Protein AF-A0A0D0DAE2-F1 (afdb_monomer_lite)

Sequence (77 aa):
MLEGYLTAKAREVLPTEYSRKDLVFNIQRLAVLTTTLGQSPPDPELIYEAMKDRVHQPYRTKLCCMAERQLEDVTSK

pLDDT: mean 80.16, std 18.65, range [39.94, 97.81]

Structure (mmCIF, N/CA/C/O backbone):
data_AF-A0A0D0DAE2-F1
#
_entry.id   AF-A0A0D0DAE2-F1
#
loop_
_atom_site.group_PDB
_atom_site.id
_atom_site.type_symbol
_atom_site.label_atom_id
_atom_site.label_alt_id
_atom_site.label_comp_id
_atom_site.label_asym_id
_atom_site.label_entity_id
_atom_site.label_seq_id
_atom_site.pdbx_PDB_ins_code
_atom_site.Cartn_x
_atom_site.Cartn_y
_atom_site.Cartn_z
_atom_site.occupancy
_atom_site.B_iso_or_equiv
_atom_site.auth_seq_id
_atom_site.auth_comp_id
_atom_site.auth_asym_id
_atom_site.auth_atom_id
_atom_site.pdbx_PDB_model_num
ATOM 1 N N . MET A 1 1 ? -6.533 -26.347 0.670 1.00 47.28 1 MET A N 1
ATOM 2 C CA . MET A 1 1 ? -5.753 -25.341 1.437 1.00 47.28 1 MET A CA 1
ATOM 3 C C . MET A 1 1 ? -5.792 -23.937 0.840 1.00 47.28 1 MET A C 1
ATOM 5 O O . MET A 1 1 ? -5.167 -23.038 1.382 1.00 47.28 1 MET A O 1
ATOM 9 N N . LEU A 1 2 ? -6.567 -23.718 -0.225 1.00 49.25 2 LEU A N 1
ATOM 10 C CA . LEU A 1 2 ? -6.634 -22.442 -0.912 1.00 49.25 2 LEU A CA 1
ATOM 11 C C . LEU A 1 2 ? -7.955 -21.663 -0.638 1.00 49.25 2 LEU A C 1
ATOM 13 O O . LEU A 1 2 ? -8.342 -20.766 -1.369 1.00 49.25 2 LEU A O 1
ATOM 17 N N . GLU A 1 3 ? -8.693 -22.001 0.414 1.00 47.84 3 GLU A N 1
ATOM 18 C CA . GLU A 1 3 ? -10.008 -21.392 0.678 1.00 47.84 3 GLU A CA 1
ATOM 19 C C . GLU A 1 3 ? -9.932 -20.201 1.649 1.00 47.84 3 GLU A C 1
ATOM 21 O O . GLU A 1 3 ? -10.947 -19.637 2.024 1.00 47.84 3 GLU A O 1
ATOM 26 N N . GLY A 1 4 ? -8.745 -19.788 2.096 1.00 49.84 4 GLY A N 1
ATOM 27 C CA . GLY A 1 4 ? -8.609 -18.727 3.106 1.00 49.84 4 GLY A CA 1
ATOM 28 C C . GLY A 1 4 ? -8.437 -17.307 2.558 1.00 49.84 4 GLY A C 1
ATOM 29 O O . GLY A 1 4 ? -8.730 -16.351 3.263 1.00 49.84 4 GLY A O 1
ATOM 30 N N . TYR A 1 5 ? -7.950 -17.144 1.324 1.00 52.03 5 TYR A N 1
ATOM 31 C CA . TYR A 1 5 ? -7.395 -15.863 0.844 1.00 52.03 5 TYR A CA 1
ATOM 32 C C . TYR A 1 5 ? -8.327 -15.056 -0.077 1.00 52.03 5 TYR A C 1
ATOM 34 O O . TYR A 1 5 ? -8.150 -13.847 -0.212 1.00 52.03 5 TYR A O 1
ATOM 42 N N . LEU A 1 6 ? -9.331 -15.698 -0.686 1.00 59.06 6 LEU A N 1
ATOM 43 C CA . LEU A 1 6 ? -10.360 -15.066 -1.535 1.00 59.06 6 LEU A CA 1
ATOM 44 C C . LEU A 1 6 ? -11.757 -15.081 -0.897 1.00 59.06 6 LEU A C 1
ATOM 46 O O . LEU A 1 6 ? -12.731 -14.645 -1.509 1.00 59.06 6 LEU A O 1
ATOM 50 N N . THR A 1 7 ? -11.872 -15.595 0.323 1.00 69.50 7 THR A N 1
ATOM 51 C CA . THR A 1 7 ? -13.161 -15.871 0.953 1.00 69.50 7 THR A CA 1
ATOM 52 C C . THR A 1 7 ? -13.670 -14.711 1.792 1.00 6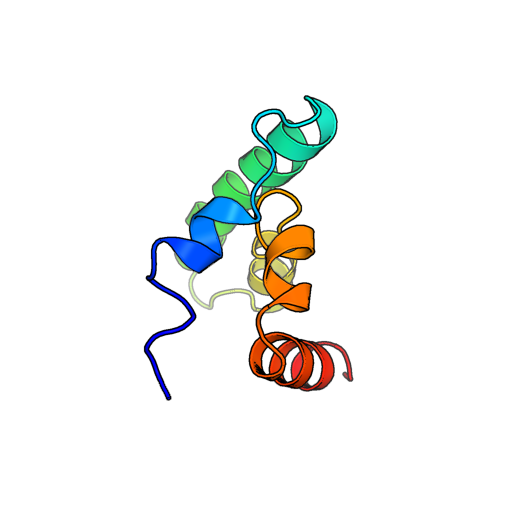9.50 7 THR A C 1
ATOM 54 O O . THR A 1 7 ? -12.927 -13.799 2.156 1.00 69.50 7 THR A O 1
ATOM 57 N N . ALA A 1 8 ? -14.970 -14.745 2.097 1.00 69.00 8 ALA A N 1
ATOM 58 C CA . ALA A 1 8 ? -15.643 -13.761 2.943 1.00 69.00 8 ALA A CA 1
ATOM 59 C C . ALA A 1 8 ? -14.867 -13.475 4.244 1.00 69.00 8 ALA A C 1
ATOM 61 O O . ALA A 1 8 ? -14.675 -12.315 4.599 1.00 69.00 8 ALA A O 1
ATOM 62 N N . LYS A 1 9 ? -14.274 -14.511 4.853 1.00 68.56 9 LYS A N 1
ATOM 63 C CA . LYS A 1 9 ? -13.445 -14.418 6.066 1.00 68.56 9 LYS A CA 1
ATOM 64 C C . LYS A 1 9 ? -12.258 -13.453 5.950 1.00 68.56 9 LYS A C 1
ATOM 66 O O . LYS A 1 9 ? -11.949 -12.739 6.895 1.00 68.56 9 LYS A O 1
ATOM 71 N N . ALA A 1 10 ? -11.602 -13.379 4.790 1.00 71.12 10 ALA A N 1
ATOM 72 C CA . ALA A 1 10 ? -10.488 -12.449 4.577 1.00 71.12 10 ALA A CA 1
ATOM 73 C C . ALA A 1 10 ? -10.940 -10.988 4.402 1.00 71.12 10 ALA A C 1
ATOM 75 O O . ALA A 1 10 ? -10.115 -10.070 4.467 1.00 71.12 10 ALA A O 1
ATOM 76 N N . ARG A 1 11 ? -12.231 -10.764 4.126 1.00 76.88 11 ARG A N 1
ATOM 77 C CA . ARG A 1 11 ? -12.843 -9.429 4.076 1.00 76.88 11 ARG A CA 1
ATOM 78 C C . ARG A 1 11 ? -13.362 -9.005 5.447 1.00 76.88 11 ARG A C 1
ATOM 80 O O . ARG A 1 11 ? -13.254 -7.834 5.771 1.00 76.88 11 ARG A O 1
ATOM 87 N N . GLU A 1 12 ? -13.840 -9.951 6.254 1.00 82.25 12 GLU A N 1
ATOM 88 C CA . GLU A 1 12 ? -14.331 -9.706 7.620 1.00 82.25 12 GLU A CA 1
ATOM 89 C C . GLU A 1 12 ? -13.267 -9.136 8.568 1.00 82.25 12 GLU A C 1
ATOM 91 O O . GLU A 1 12 ? -13.606 -8.429 9.509 1.00 82.25 12 GLU A O 1
ATOM 96 N N . VAL A 1 13 ? -11.982 -9.407 8.327 1.00 84.56 13 VAL A N 1
ATOM 97 C CA . VAL A 1 13 ? -10.892 -8.872 9.166 1.00 84.56 13 VAL A CA 1
ATOM 98 C C . VAL A 1 13 ? -10.467 -7.450 8.816 1.00 84.56 13 VAL A C 1
ATOM 100 O O . VAL A 1 13 ? -9.624 -6.882 9.510 1.00 84.56 13 VAL A O 1
ATOM 103 N N . LEU A 1 14 ? -10.997 -6.882 7.732 1.00 87.25 14 LEU A N 1
ATOM 104 C CA . LEU A 1 14 ? -10.686 -5.513 7.345 1.00 87.25 14 LEU A CA 1
ATOM 105 C C . LEU A 1 14 ? -11.518 -4.537 8.190 1.00 87.25 14 LEU A C 1
ATOM 107 O O . LEU A 1 14 ? -12.706 -4.780 8.407 1.00 87.25 14 LEU A O 1
ATOM 111 N N . PRO A 1 15 ? -10.928 -3.429 8.661 1.00 91.44 15 PRO A N 1
ATOM 112 C CA . PRO A 1 15 ? -11.686 -2.398 9.350 1.00 91.44 15 PRO A CA 1
ATOM 113 C C . PRO A 1 15 ? -12.657 -1.711 8.381 1.00 91.44 15 PRO A C 1
ATOM 115 O O . PRO A 1 15 ? -12.433 -1.656 7.171 1.00 91.44 15 PRO A O 1
ATOM 118 N N . THR A 1 16 ? -13.729 -1.140 8.923 1.00 93.25 16 THR A N 1
ATOM 119 C CA . THR A 1 16 ? -14.702 -0.362 8.141 1.00 93.25 16 THR A CA 1
ATOM 120 C C . THR A 1 16 ? -14.176 1.016 7.747 1.00 93.25 16 THR A C 1
ATOM 122 O O . THR A 1 16 ? -14.674 1.618 6.800 1.00 93.25 16 THR A O 1
ATOM 125 N N . GLU A 1 17 ? -13.170 1.518 8.463 1.00 95.06 17 GLU A N 1
ATOM 126 C CA . GLU A 1 17 ? -12.592 2.844 8.272 1.00 95.06 17 GLU A CA 1
ATOM 127 C C . GLU A 1 17 ? -11.065 2.787 8.313 1.00 95.06 17 GLU A C 1
ATOM 129 O O . GLU A 1 17 ? -10.466 1.998 9.047 1.00 95.06 17 GLU A O 1
ATOM 134 N N . TYR A 1 18 ? -10.437 3.675 7.544 1.00 95.88 18 TYR A N 1
ATOM 135 C CA . TYR A 1 18 ? -8.989 3.833 7.484 1.00 95.88 18 TYR A CA 1
ATOM 136 C C . TYR A 1 18 ? -8.602 5.275 7.770 1.00 95.88 18 TYR A C 1
ATOM 138 O O . TYR A 1 18 ? -9.316 6.217 7.417 1.00 95.88 18 TYR A O 1
ATOM 146 N N . SER A 1 19 ? -7.418 5.464 8.352 1.00 97.19 19 SER A N 1
ATOM 147 C CA . SER A 1 19 ? -6.876 6.806 8.500 1.00 97.19 19 SER A CA 1
ATOM 148 C C . SER A 1 19 ? -6.561 7.398 7.123 1.00 97.19 19 SER A C 1
ATOM 150 O O . SER A 1 19 ? -6.075 6.715 6.216 1.00 97.19 19 SER A O 1
ATOM 152 N N . ARG A 1 20 ? -6.754 8.714 6.973 1.00 97.56 20 ARG A N 1
ATOM 153 C CA . ARG A 1 20 ? -6.336 9.434 5.759 1.00 97.56 20 ARG A CA 1
ATOM 154 C C . ARG A 1 20 ? -4.858 9.188 5.437 1.00 97.56 20 ARG A C 1
ATOM 156 O O . ARG A 1 20 ? -4.497 9.091 4.272 1.00 97.56 20 ARG A O 1
ATOM 163 N N . LYS A 1 21 ? -4.004 9.091 6.462 1.00 97.81 21 LYS A N 1
ATOM 164 C CA . LYS A 1 21 ? -2.560 8.871 6.305 1.00 97.81 21 LYS A CA 1
ATOM 165 C C . LYS A 1 21 ? -2.263 7.524 5.643 1.00 97.81 21 LYS A C 1
ATOM 167 O O . LYS A 1 21 ? -1.409 7.474 4.763 1.00 97.81 21 LYS A O 1
ATOM 172 N N . ASP A 1 22 ? -2.965 6.467 6.038 1.00 96.75 22 ASP A N 1
ATOM 173 C CA . ASP A 1 22 ? -2.745 5.126 5.489 1.00 96.75 22 ASP A CA 1
ATOM 174 C C . ASP A 1 22 ? -3.291 5.007 4.066 1.00 96.75 22 ASP A C 1
ATOM 176 O O . ASP A 1 22 ? -2.614 4.460 3.197 1.00 96.75 22 ASP A O 1
ATOM 180 N N . LEU A 1 23 ? -4.445 5.621 3.783 1.00 97.38 23 LEU A N 1
ATOM 181 C CA . LEU A 1 23 ? -4.963 5.694 2.415 1.00 97.38 23 LEU A CA 1
ATOM 182 C C . LEU A 1 23 ? -4.026 6.476 1.487 1.00 97.38 23 LEU A C 1
ATOM 184 O O . LEU A 1 23 ? -3.712 6.002 0.398 1.00 97.38 23 LEU A O 1
ATOM 188 N N . VAL A 1 24 ? -3.534 7.644 1.917 1.00 97.75 24 VAL A N 1
ATOM 189 C CA . VAL A 1 24 ? -2.575 8.440 1.129 1.00 97.75 24 VAL A CA 1
ATOM 190 C C . VAL A 1 24 ? -1.293 7.649 0.870 1.00 97.75 24 VAL A C 1
ATOM 192 O O . VAL A 1 24 ? -0.834 7.616 -0.270 1.00 97.75 24 V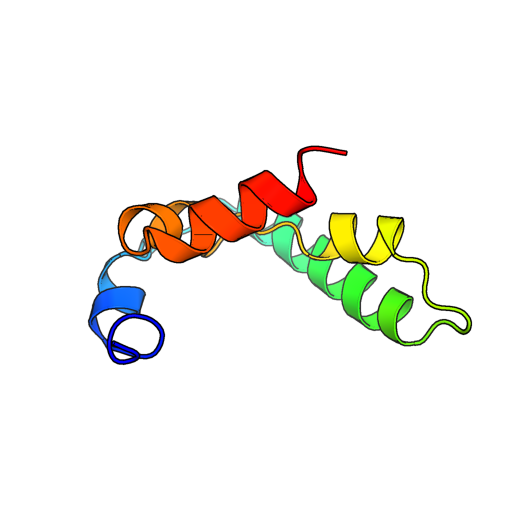AL A O 1
ATOM 195 N N . PHE A 1 25 ? -0.752 6.972 1.889 1.00 97.56 25 PHE A N 1
ATOM 196 C CA . PHE A 1 25 ? 0.428 6.116 1.746 1.00 97.56 25 PHE A CA 1
ATOM 197 C C . PHE A 1 25 ? 0.227 5.060 0.649 1.00 97.56 25 PHE A C 1
ATOM 199 O O . PHE A 1 25 ? 1.052 4.932 -0.253 1.00 97.56 25 PHE A O 1
ATOM 206 N N . ASN A 1 26 ? -0.892 4.340 0.688 1.00 97.06 26 ASN A N 1
ATOM 207 C CA . ASN A 1 26 ? -1.197 3.282 -0.269 1.00 97.06 26 ASN A CA 1
ATOM 208 C C . ASN A 1 26 ? -1.464 3.784 -1.693 1.00 97.06 26 ASN A C 1
ATOM 210 O O . ASN A 1 26 ? -1.012 3.167 -2.655 1.00 97.06 26 ASN A O 1
ATOM 214 N N . ILE A 1 27 ? -2.175 4.903 -1.847 1.00 97.19 27 ILE A N 1
ATOM 215 C CA . ILE A 1 27 ? -2.481 5.472 -3.168 1.00 97.19 27 ILE A CA 1
ATOM 216 C C . ILE A 1 27 ? -1.202 5.972 -3.853 1.00 97.19 27 ILE A C 1
ATOM 218 O O . ILE A 1 27 ? -1.010 5.733 -5.044 1.00 97.19 27 ILE A O 1
ATOM 222 N N . GLN A 1 28 ? -0.295 6.615 -3.110 1.00 97.44 28 GLN A N 1
ATOM 223 C CA . GLN A 1 28 ? 1.003 7.044 -3.644 1.00 97.44 28 GLN A CA 1
ATOM 224 C C . GLN A 1 28 ? 1.829 5.852 -4.142 1.00 97.44 28 GLN A C 1
ATOM 226 O O . GLN A 1 28 ? 2.409 5.901 -5.223 1.00 97.44 28 GLN A O 1
ATOM 231 N N . ARG A 1 29 ? 1.840 4.759 -3.375 1.00 97.00 29 ARG A N 1
ATOM 232 C CA . ARG A 1 29 ? 2.528 3.511 -3.723 1.00 97.00 29 ARG A CA 1
ATOM 233 C C . ARG A 1 29 ? 1.954 2.861 -4.979 1.00 97.00 29 ARG A C 1
ATOM 235 O O . ARG A 1 29 ? 2.722 2.486 -5.858 1.00 97.00 29 ARG A O 1
ATOM 242 N N . LEU A 1 30 ? 0.628 2.832 -5.117 1.00 96.12 30 LEU A N 1
ATOM 243 C CA . LEU A 1 30 ? -0.039 2.345 -6.326 1.00 96.12 30 LEU A CA 1
ATOM 244 C C . LEU A 1 30 ? 0.371 3.143 -7.575 1.00 96.12 30 LEU A C 1
ATOM 246 O O . LEU A 1 30 ? 0.654 2.542 -8.606 1.00 96.12 30 LEU A O 1
ATOM 250 N N . ALA A 1 31 ? 0.446 4.474 -7.478 1.00 95.69 31 ALA A N 1
ATOM 251 C CA . ALA A 1 31 ? 0.871 5.326 -8.593 1.00 95.69 31 ALA A CA 1
ATOM 252 C C . ALA A 1 31 ? 2.336 5.083 -9.007 1.00 95.69 31 ALA A C 1
ATOM 254 O O . ALA A 1 31 ? 2.671 5.121 -10.192 1.00 95.69 31 ALA A O 1
ATOM 255 N N . VAL A 1 32 ? 3.216 4.810 -8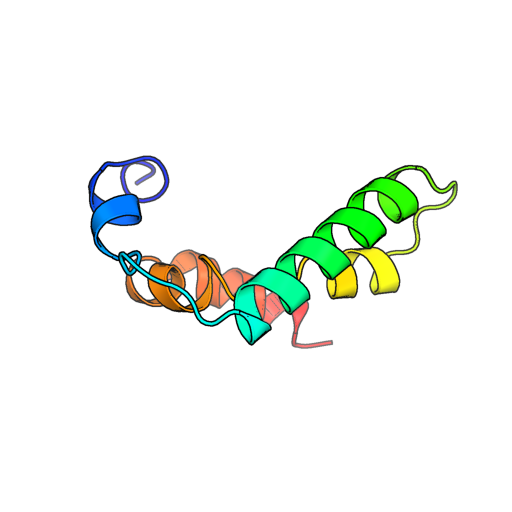.038 1.00 95.31 32 VAL A N 1
ATOM 256 C CA . VAL A 1 32 ? 4.605 4.419 -8.324 1.00 95.31 32 VAL A CA 1
ATOM 257 C C . VAL A 1 32 ? 4.645 3.031 -8.966 1.00 95.31 32 VAL A C 1
ATOM 259 O O . VAL A 1 32 ? 5.303 2.869 -9.988 1.00 95.31 32 VAL A O 1
ATOM 262 N N . LEU A 1 33 ? 3.899 2.059 -8.428 1.00 96.25 33 LEU A N 1
ATOM 263 C CA . LEU A 1 33 ? 3.891 0.673 -8.905 1.00 96.25 33 LEU A CA 1
ATOM 264 C C . LEU A 1 33 ? 3.483 0.565 -10.379 1.00 96.25 33 LEU A C 1
ATOM 266 O O . LEU A 1 33 ? 4.115 -0.158 -11.145 1.00 96.25 33 LEU A O 1
ATOM 270 N N . THR A 1 34 ? 2.445 1.294 -10.799 1.00 94.88 34 THR A N 1
ATOM 271 C CA . THR A 1 34 ? 2.004 1.287 -12.205 1.00 94.88 34 THR A CA 1
ATOM 272 C C . THR A 1 34 ? 3.079 1.816 -13.149 1.00 94.88 34 THR A C 1
ATOM 274 O O . THR A 1 34 ? 3.190 1.346 -14.278 1.00 94.88 34 THR A O 1
ATOM 277 N N . THR A 1 35 ? 3.887 2.767 -12.682 1.00 94.88 35 THR A N 1
ATOM 278 C CA . THR A 1 35 ? 4.965 3.370 -13.469 1.00 94.88 35 THR A CA 1
ATOM 279 C C . THR A 1 35 ? 6.187 2.453 -13.529 1.00 94.88 35 THR A C 1
ATOM 281 O O . THR A 1 35 ? 6.754 2.257 -14.602 1.00 94.88 35 THR A O 1
ATOM 284 N N . THR A 1 36 ? 6.589 1.861 -12.401 1.00 94.62 36 THR A N 1
ATOM 285 C CA . THR A 1 36 ? 7.807 1.039 -12.301 1.00 94.62 36 THR A CA 1
ATOM 286 C C . THR A 1 36 ? 7.676 -0.290 -13.036 1.00 94.62 36 THR A C 1
ATOM 288 O O . THR A 1 36 ? 8.636 -0.744 -13.653 1.00 94.62 36 THR A O 1
ATOM 291 N N . LEU A 1 37 ? 6.474 -0.875 -13.072 1.00 94.75 37 LEU A N 1
ATOM 292 C CA . LEU A 1 37 ? 6.196 -2.081 -13.863 1.00 94.75 37 LEU A CA 1
ATOM 293 C C . LEU A 1 37 ? 6.314 -1.859 -15.380 1.00 94.75 37 LEU A C 1
ATOM 295 O O . LEU A 1 37 ? 6.508 -2.821 -16.117 1.00 94.75 37 LEU A O 1
ATOM 299 N N . GLY A 1 38 ? 6.197 -0.614 -15.854 1.00 94.00 38 GLY A N 1
ATOM 300 C CA . GLY A 1 38 ? 6.361 -0.263 -17.268 1.00 94.00 38 GLY A CA 1
ATOM 301 C C . GLY A 1 38 ? 7.809 0.003 -17.692 1.00 94.00 38 GLY A C 1
ATOM 302 O O . GLY A 1 38 ? 8.063 0.229 -18.874 1.00 94.00 38 GLY A O 1
ATOM 303 N N . GLN A 1 39 ? 8.759 0.015 -16.754 1.00 94.62 39 GLN A N 1
ATOM 304 C CA . GLN A 1 39 ? 10.169 0.276 -17.044 1.00 94.62 39 GLN A CA 1
ATOM 305 C C . GLN A 1 39 ? 10.849 -0.945 -17.682 1.00 94.62 39 GLN A C 1
ATOM 307 O O . GLN A 1 39 ? 10.444 -2.090 -17.489 1.00 94.62 39 GLN A O 1
ATOM 312 N N . SER A 1 40 ? 11.899 -0.705 -18.469 1.00 93.94 40 SER A N 1
ATOM 313 C CA . SER A 1 40 ? 12.709 -1.757 -19.090 1.00 93.94 40 SER A CA 1
ATOM 314 C C . SER A 1 40 ? 14.200 -1.399 -19.007 1.00 93.94 40 SER A C 1
ATOM 316 O O . SER A 1 40 ? 14.623 -0.471 -19.698 1.00 93.94 40 SER A O 1
ATOM 318 N N . PRO A 1 41 ? 14.999 -2.116 -18.190 1.00 92.06 41 PRO A N 1
ATOM 319 C CA . PRO A 1 41 ? 14.575 -3.185 -17.280 1.00 92.06 41 PRO A CA 1
ATOM 320 C C . PRO A 1 41 ? 13.738 -2.646 -16.099 1.00 92.06 41 PRO A C 1
ATOM 322 O O . PRO A 1 41 ? 13.911 -1.489 -15.714 1.00 92.06 41 PRO A O 1
ATOM 325 N N . PRO A 1 42 ? 12.831 -3.455 -15.525 1.00 91.75 42 PRO A N 1
ATOM 326 C CA . PRO A 1 42 ? 12.118 -3.080 -14.308 1.00 91.75 42 PRO A CA 1
ATOM 327 C C . PRO A 1 42 ? 13.079 -3.005 -13.115 1.00 91.75 42 PRO A C 1
ATOM 329 O O . PRO A 1 42 ? 13.940 -3.873 -12.957 1.00 91.75 42 PRO A O 1
ATOM 332 N N . ASP A 1 43 ? 12.906 -1.993 -12.265 1.00 93.94 43 ASP A N 1
ATOM 333 C CA . ASP A 1 43 ? 13.683 -1.824 -11.034 1.00 93.94 43 ASP A CA 1
ATOM 334 C C . ASP A 1 43 ? 13.026 -2.600 -9.870 1.00 93.94 43 ASP A C 1
ATOM 336 O O . ASP A 1 43 ? 11.938 -2.227 -9.410 1.00 93.94 43 ASP A O 1
ATOM 340 N N . PRO A 1 44 ? 13.652 -3.688 -9.380 1.00 92.44 44 PRO A N 1
ATOM 341 C CA . PRO A 1 44 ? 13.072 -4.526 -8.339 1.00 92.44 44 PRO A CA 1
ATOM 342 C C . PRO A 1 44 ? 12.981 -3.828 -6.975 1.00 92.44 44 PRO A C 1
ATOM 344 O O . PRO A 1 44 ? 12.053 -4.127 -6.222 1.00 92.44 44 PRO A O 1
ATOM 347 N N . GLU A 1 45 ? 13.882 -2.896 -6.650 1.00 93.19 45 GLU A N 1
ATOM 348 C CA . GLU A 1 45 ? 13.835 -2.159 -5.381 1.00 93.19 45 GLU A CA 1
ATOM 349 C C . GLU A 1 45 ? 12.661 -1.180 -5.380 1.00 93.19 45 GLU A C 1
ATOM 351 O O . GLU A 1 45 ? 11.890 -1.120 -4.417 1.00 93.19 45 GLU A O 1
ATOM 356 N N . LEU A 1 46 ? 12.456 -0.472 -6.494 1.00 93.75 46 LEU A N 1
ATOM 357 C CA . LEU A 1 46 ? 11.305 0.415 -6.651 1.00 93.75 46 LEU A CA 1
ATOM 358 C C . LEU A 1 46 ? 9.981 -0.353 -6.647 1.00 93.75 46 LEU A C 1
ATOM 360 O O . LEU A 1 46 ? 9.008 0.119 -6.056 1.00 93.75 46 LEU A O 1
ATOM 364 N N . ILE A 1 47 ? 9.930 -1.533 -7.269 1.00 95.06 47 ILE A N 1
ATOM 365 C CA . ILE A 1 47 ? 8.750 -2.407 -7.220 1.00 95.06 47 ILE A CA 1
ATOM 366 C C . ILE A 1 47 ? 8.483 -2.859 -5.782 1.00 95.06 47 ILE A C 1
ATOM 368 O O . ILE A 1 47 ? 7.358 -2.711 -5.305 1.00 95.06 47 ILE A O 1
ATOM 372 N N . TYR A 1 48 ? 9.500 -3.346 -5.068 1.00 93.19 48 TYR A N 1
ATOM 373 C CA . TYR A 1 48 ? 9.359 -3.776 -3.677 1.00 93.19 48 TYR A CA 1
ATOM 374 C C . TYR A 1 48 ? 8.845 -2.643 -2.781 1.00 93.19 48 TYR A C 1
ATOM 376 O O . TYR A 1 48 ? 7.877 -2.813 -2.035 1.00 93.19 48 TYR A O 1
ATOM 384 N N . GLU A 1 49 ? 9.435 -1.452 -2.900 1.00 93.56 49 GLU A N 1
ATOM 385 C CA . GLU A 1 49 ? 8.976 -0.280 -2.165 1.00 93.56 49 GLU A CA 1
ATOM 386 C C . GLU A 1 49 ? 7.530 0.075 -2.505 1.00 93.56 49 GLU A C 1
ATOM 388 O O . GLU A 1 49 ? 6.757 0.377 -1.595 1.00 93.56 49 GLU A O 1
ATOM 393 N N . ALA A 1 50 ? 7.151 0.018 -3.784 1.00 95.50 50 ALA A N 1
ATOM 394 C CA . ALA A 1 50 ? 5.809 0.325 -4.267 1.00 95.50 50 ALA A CA 1
ATOM 395 C C . ALA A 1 50 ? 4.749 -0.723 -3.876 1.00 95.50 50 ALA A C 1
ATOM 397 O O . ALA A 1 50 ? 3.564 -0.403 -3.839 1.00 95.50 50 ALA A O 1
ATOM 398 N N . MET A 1 51 ? 5.152 -1.946 -3.529 1.00 94.88 51 MET A N 1
ATOM 399 C CA . MET A 1 51 ? 4.247 -3.008 -3.076 1.00 94.88 51 MET A CA 1
ATOM 400 C C . MET A 1 51 ? 3.882 -2.926 -1.586 1.00 94.88 51 MET A C 1
ATOM 402 O O . MET A 1 51 ? 3.013 -3.671 -1.134 1.00 94.88 51 MET A O 1
ATOM 406 N N . LYS A 1 52 ? 4.501 -2.030 -0.807 1.00 92.69 52 LYS A N 1
ATOM 407 C CA . LYS A 1 52 ? 4.181 -1.871 0.621 1.00 92.69 52 LYS A CA 1
ATOM 408 C C . LYS A 1 52 ? 2.723 -1.446 0.825 1.00 92.69 52 LYS A C 1
ATOM 410 O O . LYS A 1 52 ? 2.293 -0.417 0.307 1.00 92.69 52 LYS A O 1
ATOM 415 N N . ASP A 1 53 ? 2.005 -2.184 1.671 1.00 93.00 53 ASP A N 1
ATOM 416 C CA . ASP A 1 53 ? 0.574 -2.001 1.924 1.00 93.00 53 ASP A CA 1
ATOM 417 C C . ASP A 1 53 ? 0.261 -1.810 3.418 1.00 93.00 53 ASP A C 1
ATOM 419 O O . ASP A 1 53 ? 0.739 -2.552 4.276 1.00 93.00 53 ASP A O 1
ATOM 423 N N . ARG A 1 54 ? -0.575 -0.813 3.731 1.00 94.19 54 ARG A N 1
ATOM 424 C CA . ARG A 1 54 ? -1.113 -0.553 5.076 1.00 94.19 54 ARG A CA 1
ATOM 425 C C . ARG A 1 54 ? -2.623 -0.758 5.178 1.00 94.19 54 ARG A C 1
ATOM 427 O O . ARG A 1 54 ? -3.159 -0.704 6.279 1.00 94.19 54 ARG A O 1
ATOM 434 N N . VAL A 1 55 ? -3.310 -1.000 4.063 1.00 92.69 55 VAL A N 1
ATOM 435 C CA . VAL A 1 55 ? -4.775 -1.100 4.022 1.00 92.69 55 VAL A CA 1
ATOM 436 C C . VAL A 1 55 ? -5.240 -2.538 4.246 1.00 92.69 55 VAL A C 1
ATOM 438 O O . VAL A 1 55 ? -6.233 -2.760 4.937 1.00 92.69 55 VAL A O 1
ATOM 441 N N . HIS A 1 56 ? -4.528 -3.539 3.727 1.00 88.31 56 HIS A N 1
ATOM 442 C CA . HIS A 1 56 ? -4.971 -4.935 3.811 1.00 88.31 56 HIS A CA 1
ATOM 443 C C . HIS A 1 56 ? -4.003 -5.814 4.599 1.00 88.31 56 HIS A C 1
ATOM 445 O O . HIS A 1 56 ? -4.418 -6.595 5.456 1.00 88.31 56 HIS A O 1
ATOM 451 N N . GLN A 1 57 ? -2.712 -5.698 4.313 1.00 85.75 57 GLN A N 1
ATOM 452 C CA . GLN A 1 57 ? -1.682 -6.620 4.756 1.00 85.75 57 GLN A CA 1
ATOM 453 C C . GLN A 1 57 ? -1.548 -6.678 6.281 1.00 85.75 57 GLN A C 1
ATOM 455 O O . GLN A 1 57 ? -1.560 -7.799 6.783 1.00 85.75 57 GLN A O 1
ATOM 460 N N . PRO A 1 58 ? -1.574 -5.558 7.041 1.00 88.31 58 PRO A N 1
ATOM 461 C CA . PRO A 1 58 ? -1.512 -5.602 8.508 1.00 88.31 58 PRO A CA 1
ATOM 462 C C . PRO A 1 58 ? -2.662 -6.375 9.173 1.00 88.31 58 PRO A C 1
ATOM 464 O O . PRO A 1 58 ? -2.525 -6.867 10.294 1.00 88.31 58 PRO A O 1
ATOM 467 N N . TYR A 1 59 ? -3.809 -6.468 8.498 1.00 85.69 59 TYR A N 1
ATOM 468 C CA . TYR A 1 59 ? -5.011 -7.128 9.009 1.00 85.69 59 TYR A CA 1
ATOM 469 C C . TYR A 1 59 ? -5.087 -8.593 8.569 1.00 85.69 59 TYR A C 1
ATOM 471 O O . TYR A 1 59 ? -5.580 -9.443 9.310 1.00 85.69 59 TYR A O 1
ATOM 479 N N . ARG A 1 60 ? -4.571 -8.904 7.374 1.00 79.38 60 ARG A N 1
ATOM 480 C CA . ARG A 1 60 ? -4.637 -10.244 6.778 1.00 79.38 60 ARG A CA 1
ATOM 481 C C . ARG A 1 60 ? -3.487 -11.167 7.163 1.00 79.38 60 ARG A C 1
ATOM 483 O O . ARG A 1 60 ? -3.703 -12.377 7.146 1.00 79.38 60 ARG A O 1
ATOM 490 N N . THR A 1 61 ? -2.312 -10.658 7.540 1.00 72.31 61 THR A N 1
ATOM 491 C CA . THR A 1 61 ? -1.209 -11.512 8.034 1.00 72.31 61 THR A CA 1
ATOM 492 C C . THR A 1 61 ? -1.641 -12.356 9.229 1.00 72.31 61 THR A C 1
ATOM 494 O O . THR A 1 61 ? -1.359 -13.546 9.260 1.00 72.31 61 THR A O 1
ATOM 497 N N . LYS A 1 62 ? -2.482 -11.807 10.115 1.00 68.25 62 LYS A N 1
ATOM 498 C CA . LYS A 1 62 ? -3.042 -12.533 11.270 1.00 68.25 62 LYS A CA 1
ATOM 499 C C . LYS A 1 62 ? -3.895 -13.755 10.905 1.00 68.25 62 LYS A C 1
ATOM 501 O O . LYS A 1 62 ? -4.070 -14.640 11.735 1.00 68.25 62 LYS A O 1
ATOM 506 N N . LEU A 1 63 ? -4.452 -13.801 9.692 1.00 64.75 63 LEU A N 1
ATOM 507 C CA . LEU A 1 63 ? -5.228 -14.943 9.196 1.00 64.75 63 LEU A CA 1
ATOM 508 C C . LEU A 1 63 ? -4.381 -15.954 8.419 1.00 64.75 63 LEU A C 1
ATOM 510 O O . LEU A 1 63 ? -4.831 -17.076 8.189 1.00 64.75 63 LEU A O 1
ATOM 514 N N . CYS A 1 64 ? -3.206 -15.551 7.938 1.00 58.38 64 CYS A N 1
ATOM 515 C CA . CYS A 1 64 ? -2.488 -16.278 6.904 1.00 58.38 64 CYS A CA 1
ATOM 516 C C . CYS A 1 64 ? -1.043 -16.532 7.331 1.00 58.38 64 CYS A C 1
ATOM 518 O O . CYS A 1 64 ? -0.146 -15.755 7.010 1.00 58.38 64 CYS A O 1
ATOM 520 N N . CYS A 1 65 ? -0.80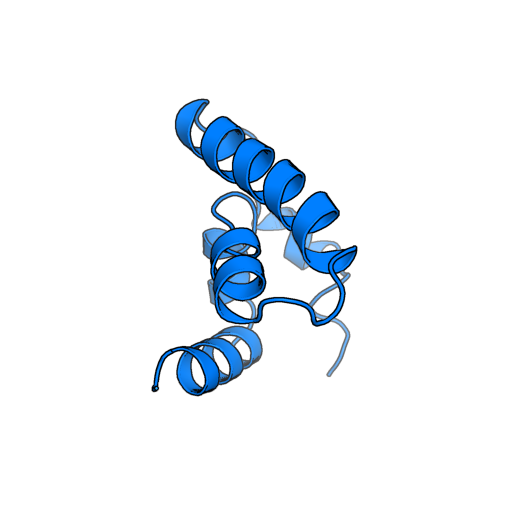8 -17.685 7.967 1.00 49.09 65 CYS A N 1
ATOM 521 C CA . CYS A 1 65 ? 0.538 -18.118 8.362 1.00 49.09 65 CYS A CA 1
ATOM 522 C C . CYS A 1 65 ? 1.503 -18.285 7.164 1.00 49.09 65 CYS A C 1
ATOM 524 O O . CYS A 1 65 ? 2.709 -18.411 7.349 1.00 49.09 65 CYS A O 1
ATOM 526 N N . MET A 1 66 ? 0.994 -18.320 5.923 1.00 46.38 66 MET A N 1
ATOM 527 C CA . MET A 1 66 ? 1.825 -18.437 4.720 1.00 46.38 66 MET A CA 1
ATOM 528 C C . MET A 1 66 ? 2.350 -17.091 4.205 1.00 46.38 66 MET A C 1
ATOM 530 O O . MET A 1 66 ? 3.432 -17.053 3.627 1.00 46.38 66 MET A O 1
ATOM 534 N N . ALA A 1 67 ? 1.611 -15.994 4.417 1.00 56.00 67 ALA A N 1
ATOM 535 C CA . ALA A 1 67 ? 2.039 -14.662 3.983 1.00 56.00 67 ALA A CA 1
ATOM 536 C C . ALA A 1 67 ? 3.237 -14.155 4.804 1.00 56.00 67 ALA A C 1
ATOM 538 O O . ALA A 1 67 ? 4.108 -13.487 4.258 1.00 56.00 67 ALA A O 1
ATOM 539 N N . GLU A 1 68 ? 3.311 -14.517 6.087 1.00 53.38 68 GLU A N 1
ATOM 540 C CA . GLU A 1 68 ? 4.454 -14.208 6.959 1.00 53.38 68 GLU A CA 1
ATOM 541 C C . GLU A 1 68 ? 5.738 -14.884 6.457 1.00 53.38 68 GLU A C 1
ATOM 543 O O . GLU A 1 68 ? 6.751 -14.215 6.277 1.00 53.38 68 GLU A O 1
ATOM 548 N N . ARG A 1 69 ? 5.662 -16.169 6.083 1.00 49.91 69 ARG A N 1
ATOM 549 C CA . ARG A 1 69 ? 6.803 -16.937 5.552 1.00 49.91 69 ARG A CA 1
ATOM 550 C C . ARG A 1 69 ? 7.415 -16.341 4.280 1.00 49.91 69 ARG A C 1
ATOM 552 O O . ARG A 1 69 ? 8.626 -16.376 4.113 1.00 49.91 69 ARG A O 1
ATOM 559 N N . GLN A 1 70 ? 6.593 -15.795 3.380 1.00 56.84 70 GLN A N 1
ATOM 560 C CA . GLN A 1 70 ? 7.097 -15.167 2.150 1.00 56.84 70 GLN A CA 1
ATOM 561 C C . GLN A 1 70 ? 7.628 -13.748 2.381 1.00 56.84 70 GLN A C 1
ATOM 563 O O . GLN A 1 70 ? 8.510 -13.307 1.652 1.00 56.84 70 GLN A O 1
ATOM 568 N N . LEU A 1 71 ? 7.116 -13.029 3.384 1.00 56.06 71 LEU A N 1
ATOM 569 C CA . LEU A 1 71 ? 7.656 -11.724 3.767 1.00 56.06 71 LEU A CA 1
ATOM 570 C C . LEU A 1 71 ? 9.023 -11.867 4.447 1.00 56.06 71 LEU A C 1
ATOM 572 O O . LEU A 1 71 ? 9.911 -11.067 4.164 1.00 56.06 71 LEU A O 1
ATOM 576 N N . GLU A 1 72 ? 9.220 -12.890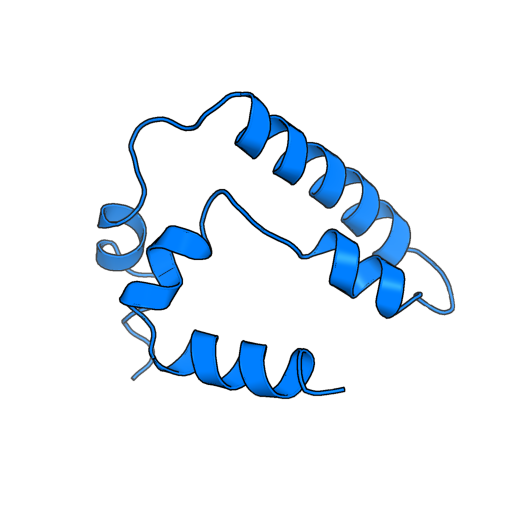 5.282 1.00 56.88 72 GLU A N 1
ATOM 577 C CA . GLU A 1 72 ? 10.515 -13.204 5.907 1.00 56.88 72 GLU A CA 1
ATOM 578 C C . GLU A 1 72 ? 11.596 -13.516 4.861 1.00 56.88 72 GLU A C 1
ATOM 580 O O . GLU A 1 72 ? 12.682 -12.944 4.922 1.00 56.88 72 GLU A O 1
ATOM 585 N N . ASP A 1 73 ? 11.288 -14.328 3.846 1.00 51.81 73 ASP A N 1
ATOM 586 C CA . ASP A 1 73 ? 12.235 -14.672 2.771 1.00 51.81 73 ASP A CA 1
ATOM 587 C C . ASP A 1 73 ? 12.645 -13.464 1.907 1.00 51.81 73 ASP A C 1
ATOM 589 O O . ASP A 1 73 ? 13.760 -13.416 1.385 1.00 51.81 73 ASP A O 1
ATOM 593 N N . VAL A 1 74 ? 11.759 -12.474 1.745 1.00 57.03 74 VAL A N 1
ATOM 594 C CA . VAL A 1 74 ? 12.021 -11.272 0.929 1.00 57.03 74 VAL A CA 1
ATOM 595 C C . VAL A 1 74 ? 12.694 -10.159 1.742 1.00 57.03 74 VAL A C 1
ATOM 597 O O . VAL A 1 74 ? 13.450 -9.371 1.182 1.00 57.03 74 VAL A O 1
ATOM 600 N N . THR A 1 75 ? 12.453 -10.100 3.055 1.00 52.78 75 THR A N 1
ATOM 601 C CA . THR A 1 75 ? 13.062 -9.111 3.968 1.00 52.78 75 THR A CA 1
ATOM 602 C C . THR A 1 75 ? 14.406 -9.553 4.547 1.00 52.78 75 THR A C 1
ATOM 604 O O . THR A 1 75 ? 15.130 -8.716 5.074 1.00 52.78 75 THR A O 1
ATOM 607 N N . SER A 1 76 ? 14.766 -10.836 4.430 1.00 47.12 76 SER A N 1
ATOM 608 C CA . SER A 1 76 ? 16.036 -11.395 4.927 1.00 47.12 76 SER A CA 1
ATOM 609 C C . SER A 1 76 ? 17.216 -11.234 3.953 1.00 47.12 76 SER A C 1
ATOM 611 O O . SER A 1 76 ? 18.128 -12.062 3.942 1.00 47.12 76 SER A O 1
ATOM 613 N N . LYS A 1 77 ? 17.218 -10.176 3.137 1.00 39.94 77 LYS A N 1
ATOM 614 C CA . LYS A 1 77 ? 18.370 -9.770 2.324 1.00 39.94 77 LYS A CA 1
ATOM 615 C C . LYS A 1 77 ? 18.865 -8.395 2.732 1.00 39.94 77 LYS A C 1
ATOM 617 O O . LYS A 1 77 ? 18.014 -7.491 2.867 1.00 39.94 77 LYS A O 1
#

Organism: NCBI:txid930991

Radius of gyration: 14.3 Å; chains: 1; bounding box: 34×35×30 Å

Secondary structure (DSSP, 8-state):
--SSSSSHHHHHTS-S---HHHHHHHHHHHHHHHHHTTSSS--HHHHHHHT--SSSHHHHGGG-HHHHHHHHHHH--

Foldseek 3Di:
DPAQCPDPNLVVQFDPDDDPVQVVLLVVLCVQCVVQVPDVVRD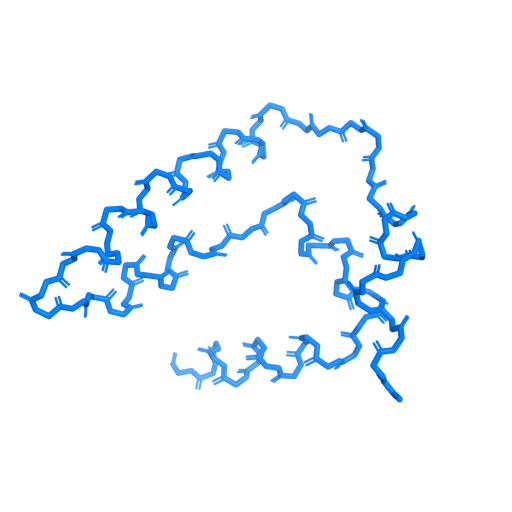VVSNVSSPDHDRRCVRNCVRDVVVVVVVCVVVVD

InterPro domains:
  IPR036554 GHMP kinase, C-terminal domain superfamily [G3DSA:3.30.70.890] (3-77)
  IPR036554 GHMP kinase, C-terminal domain superfamily [SSF55060] (5-64)